Protein AF-A0A3B9V6D8-F1 (afdb_monomer_lite)

Secondary structure (DSSP, 8-state):
--EEEEE--SHHHHHHHHHTGGG-SEEEEE-SSGGGT--

Foldseek 3Di:
DAEEEDEQPAPVSVVVCVVCVVVHPYYHYDYPDPVRVVD

pLDDT: mean 89.51, std 10.13, range [57.16, 97.31]

Structure (mmCIF, N/CA/C/O backbone):
data_AF-A0A3B9V6D8-F1
#
_entry.id   AF-A0A3B9V6D8-F1
#
loop_
_atom_site.group_PDB
_atom_site.id
_atom_site.type_symbol
_atom_site.label_atom_id
_atom_site.label_alt_id
_atom_site.label_comp_id
_atom_site.label_asym_id
_atom_site.label_entity_id
_atom_site.label_seq_id
_atom_site.pdbx_PDB_ins_code
_atom_site.Cartn_x
_atom_site.Cartn_y
_atom_site.Cartn_z
_atom_site.occupancy
_atom_site.B_iso_or_equiv
_atom_site.auth_seq_id
_atom_site.auth_comp_id
_atom_site.auth_asym_id
_atom_site.auth_atom_id
_atom_site.pdbx_PDB_model_num
ATOM 1 N N . MET A 1 1 ? -5.540 11.938 13.498 1.00 76.00 1 MET A N 1
ATOM 2 C CA . MET A 1 1 ? -4.442 10.953 13.549 1.00 76.00 1 MET A CA 1
ATOM 3 C C . MET A 1 1 ? -3.306 11.466 12.659 1.00 76.00 1 MET A C 1
ATOM 5 O O . MET A 1 1 ? -3.391 12.601 12.195 1.00 76.00 1 MET A O 1
ATOM 9 N N . ALA A 1 2 ? -2.230 10.702 12.453 1.00 91.75 2 ALA A N 1
ATOM 10 C CA . ALA A 1 2 ? -1.1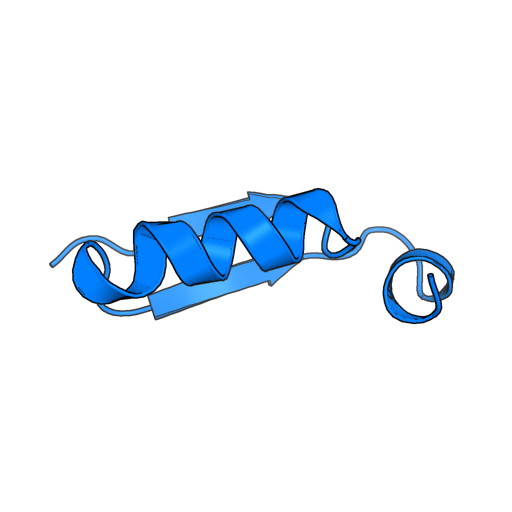91 11.053 11.479 1.00 91.75 2 ALA A CA 1
ATOM 11 C C . ALA A 1 2 ? -1.557 10.544 10.069 1.00 91.75 2 ALA A C 1
ATOM 13 O O . ALA A 1 2 ? -2.396 9.654 9.928 1.00 91.75 2 ALA A O 1
ATOM 14 N N . ASN A 1 3 ? -0.896 11.089 9.043 1.00 96.00 3 ASN A N 1
ATOM 15 C CA . ASN A 1 3 ? -0.949 10.585 7.667 1.00 96.00 3 ASN A CA 1
ATOM 16 C C . ASN A 1 3 ? 0.388 9.931 7.306 1.00 96.00 3 ASN A C 1
ATOM 18 O O . ASN A 1 3 ? 1.436 10.383 7.772 1.00 96.00 3 ASN A O 1
ATOM 22 N N . LEU A 1 4 ? 0.354 8.924 6.435 1.00 96.19 4 LEU A N 1
ATOM 23 C CA . LEU A 1 4 ? 1.539 8.211 5.956 1.00 96.19 4 LEU A CA 1
ATOM 24 C C . LEU A 1 4 ? 1.676 8.350 4.434 1.00 96.19 4 LEU A C 1
ATOM 26 O O . LEU A 1 4 ? 0.697 8.211 3.705 1.00 96.19 4 LEU A O 1
ATOM 30 N N . SER A 1 5 ? 2.897 8.590 3.953 1.00 96.38 5 SER A N 1
ATOM 31 C CA . SER A 1 5 ? 3.252 8.457 2.533 1.00 96.38 5 SER A CA 1
ATOM 32 C C . SER A 1 5 ? 4.276 7.341 2.372 1.00 96.38 5 SER A C 1
ATOM 34 O O . SER A 1 5 ? 5.297 7.341 3.058 1.00 96.38 5 SER A O 1
ATOM 36 N N . ILE A 1 6 ? 4.008 6.421 1.450 1.00 94.62 6 ILE A N 1
ATOM 37 C CA . ILE A 1 6 ? 4.886 5.312 1.073 1.00 94.62 6 ILE A CA 1
ATOM 38 C C . ILE A 1 6 ? 5.373 5.562 -0.355 1.00 94.62 6 ILE A C 1
ATOM 40 O O . ILE A 1 6 ? 4.570 5.836 -1.245 1.00 94.62 6 ILE A O 1
ATOM 44 N N . ILE A 1 7 ? 6.687 5.476 -0.569 1.00 93.19 7 ILE A N 1
ATOM 45 C CA . ILE A 1 7 ? 7.293 5.525 -1.904 1.00 93.19 7 ILE A CA 1
ATOM 46 C C . ILE A 1 7 ? 7.520 4.085 -2.373 1.00 93.19 7 ILE A C 1
ATOM 48 O O . ILE A 1 7 ? 8.209 3.325 -1.695 1.00 93.19 7 ILE A O 1
ATOM 52 N N . GLY A 1 8 ? 6.930 3.733 -3.514 1.00 90.56 8 GLY A N 1
ATOM 53 C CA . GLY A 1 8 ? 6.838 2.378 -4.056 1.00 90.56 8 GLY A CA 1
ATOM 54 C C . GLY A 1 8 ? 5.444 1.791 -3.826 1.00 90.56 8 GLY A C 1
ATOM 55 O O . GLY A 1 8 ? 5.079 1.492 -2.690 1.00 90.56 8 GLY A O 1
ATOM 56 N N . ALA A 1 9 ? 4.666 1.625 -4.900 1.00 89.94 9 ALA A N 1
ATOM 57 C CA . ALA A 1 9 ? 3.287 1.114 -4.856 1.00 89.94 9 ALA A CA 1
ATOM 58 C C . ALA A 1 9 ? 3.147 -0.369 -5.253 1.00 89.94 9 ALA A C 1
ATOM 60 O O . ALA A 1 9 ? 2.036 -0.896 -5.250 1.00 89.94 9 ALA A O 1
ATOM 61 N N . GLY A 1 10 ? 4.259 -1.056 -5.538 1.00 88.50 10 GLY A N 1
ATOM 62 C CA . GLY A 1 10 ? 4.253 -2.485 -5.861 1.00 88.50 10 GLY A CA 1
ATOM 63 C C . GLY A 1 10 ? 3.810 -3.372 -4.688 1.00 88.50 10 GLY A C 1
ATOM 64 O O . GLY A 1 10 ? 3.432 -2.886 -3.616 1.00 88.50 10 GLY A O 1
ATOM 65 N N . ALA A 1 11 ? 3.907 -4.694 -4.861 1.00 90.81 11 ALA A N 1
ATOM 66 C CA . ALA A 1 11 ? 3.364 -5.691 -3.929 1.00 90.81 11 ALA A CA 1
ATOM 67 C C . ALA A 1 11 ? 3.644 -5.407 -2.437 1.00 90.81 11 ALA A C 1
ATOM 69 O O . ALA A 1 11 ? 2.752 -5.531 -1.597 1.00 90.81 11 ALA A O 1
ATOM 70 N N . TRP A 1 12 ? 4.864 -4.987 -2.088 1.00 91.94 12 TRP A N 1
ATOM 71 C CA . TRP A 1 12 ? 5.246 -4.726 -0.694 1.00 91.94 12 TRP A CA 1
ATOM 72 C C . TRP A 1 12 ? 4.763 -3.375 -0.169 1.00 91.94 12 TRP A C 1
ATOM 74 O O . TRP A 1 12 ? 4.372 -3.289 0.992 1.00 91.94 12 TRP A O 1
ATOM 84 N N . GLY A 1 13 ? 4.751 -2.335 -1.007 1.00 93.19 13 GLY A N 1
ATOM 85 C CA . GLY A 1 13 ? 4.209 -1.030 -0.629 1.00 93.19 13 GLY A CA 1
ATOM 86 C C . GLY A 1 13 ? 2.712 -1.118 -0.361 1.00 93.19 13 GLY A C 1
ATOM 87 O O . GLY A 1 13 ? 2.226 -0.656 0.674 1.00 93.19 13 GLY A O 1
ATOM 88 N N . SER A 1 14 ? 2.001 -1.819 -1.245 1.00 92.81 14 SER A N 1
ATOM 89 C CA . SER A 1 14 ? 0.578 -2.109 -1.095 1.00 92.81 14 SER A CA 1
ATOM 90 C C . SER A 1 14 ? 0.298 -2.966 0.145 1.00 92.81 14 SER A C 1
ATOM 92 O O . SER A 1 14 ? -0.523 -2.574 0.976 1.00 92.81 14 SER A O 1
ATOM 94 N N . ALA A 1 15 ? 1.030 -4.067 0.359 1.00 95.00 15 ALA A N 1
ATOM 95 C CA . ALA A 1 15 ? 0.879 -4.895 1.562 1.00 95.00 15 ALA A CA 1
ATOM 96 C C . ALA A 1 15 ? 1.130 -4.109 2.863 1.00 95.00 15 ALA A C 1
ATOM 98 O O . ALA A 1 15 ? 0.373 -4.240 3.826 1.00 95.00 15 ALA A O 1
ATOM 99 N N . LEU A 1 16 ? 2.156 -3.251 2.881 1.00 95.56 16 LEU A N 1
ATOM 100 C CA . LEU A 1 16 ? 2.467 -2.395 4.024 1.00 95.56 16 LEU A CA 1
ATOM 101 C C . LEU A 1 16 ? 1.345 -1.386 4.303 1.00 95.56 16 LEU A C 1
ATOM 103 O O . LEU A 1 16 ? 0.980 -1.188 5.460 1.00 95.56 16 LEU A O 1
ATOM 107 N N . SER A 1 17 ? 0.766 -0.780 3.261 1.00 95.69 17 SER A N 1
ATOM 108 C CA . SER A 1 17 ? -0.358 0.149 3.425 1.00 95.69 17 SER A CA 1
ATOM 109 C C . SER A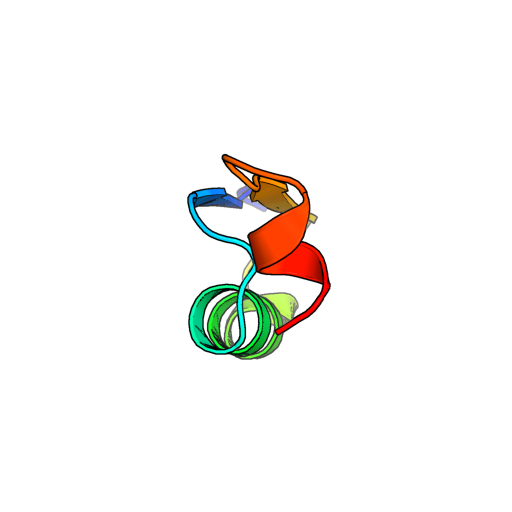 1 17 ? -1.588 -0.520 4.042 1.00 95.69 17 SER A C 1
ATOM 111 O O . SER A 1 17 ? -2.230 0.063 4.911 1.00 95.69 17 SER A O 1
ATOM 113 N N . ILE A 1 18 ? -1.873 -1.771 3.671 1.00 95.75 18 ILE A N 1
ATOM 114 C CA . ILE A 1 18 ? -2.980 -2.545 4.240 1.00 95.75 18 ILE A CA 1
ATOM 115 C C . ILE A 1 18 ? -2.703 -2.845 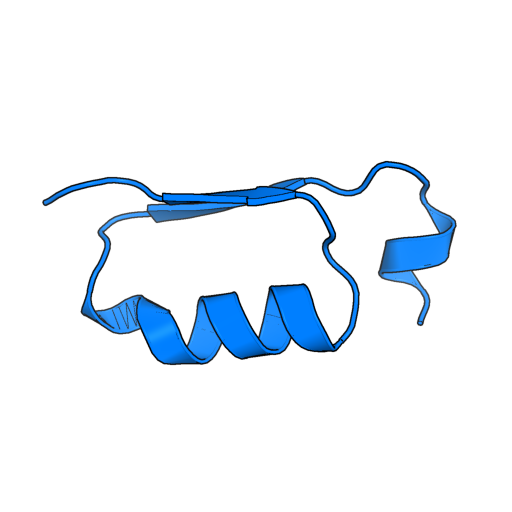5.714 1.00 95.75 18 ILE A C 1
ATOM 117 O O . ILE A 1 18 ? -3.553 -2.577 6.564 1.00 95.75 18 ILE A O 1
ATOM 121 N N . ALA A 1 19 ? -1.500 -3.333 6.028 1.00 97.12 19 ALA A N 1
ATOM 122 C CA . ALA A 1 19 ? -1.098 -3.66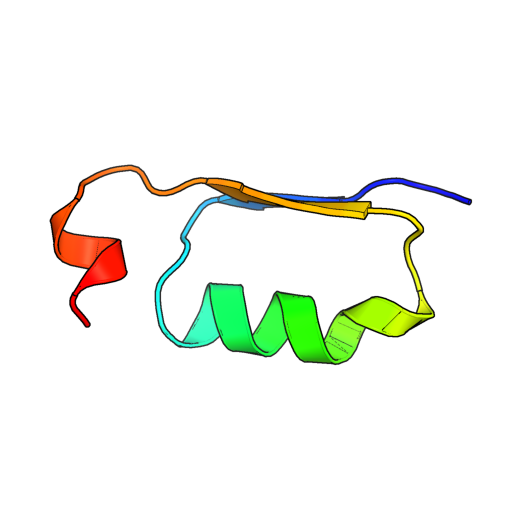5 7.395 1.00 97.12 19 ALA A CA 1
ATOM 123 C C . ALA A 1 19 ? -1.150 -2.459 8.350 1.00 97.12 19 ALA A C 1
ATOM 125 O O . ALA A 1 19 ? -1.342 -2.628 9.552 1.00 97.12 19 ALA A O 1
ATOM 126 N N . LEU A 1 20 ? -0.984 -1.242 7.825 1.00 96.44 20 LEU A N 1
ATOM 127 C CA . LEU A 1 20 ? -0.997 -0.006 8.603 1.00 96.44 20 LEU A CA 1
ATOM 128 C C . LEU A 1 20 ? -2.326 0.761 8.535 1.00 96.44 20 LEU A C 1
ATOM 130 O O . LEU A 1 20 ? -2.425 1.804 9.178 1.00 96.44 20 LEU A O 1
ATOM 134 N N . SER A 1 21 ? -3.335 0.266 7.815 1.00 95.62 21 SER A N 1
ATOM 135 C CA . SER A 1 21 ? -4.582 1.000 7.534 1.00 95.62 21 SER A CA 1
ATOM 136 C C . SER A 1 21 ? -5.329 1.480 8.784 1.00 95.62 21 SER A C 1
ATOM 138 O O . SER A 1 21 ? -5.806 2.609 8.798 1.00 95.62 21 SER A O 1
ATOM 140 N N . ASP A 1 22 ? -5.332 0.700 9.865 1.00 97.06 22 ASP A N 1
ATOM 141 C CA . ASP A 1 22 ? -5.989 1.085 11.124 1.00 97.06 22 ASP A CA 1
ATOM 142 C C . ASP A 1 22 ? -5.182 2.095 11.965 1.00 97.06 22 ASP A C 1
ATOM 144 O O . ASP A 1 22 ? -5.678 2.629 12.956 1.00 97.06 22 ASP A O 1
ATOM 148 N N . ASN A 1 23 ? -3.923 2.361 11.600 1.00 96.88 23 ASN A N 1
ATOM 149 C CA . ASN A 1 23 ? -3.019 3.223 12.368 1.00 96.88 23 ASN A CA 1
ATOM 150 C C . ASN A 1 23 ? -2.998 4.676 11.858 1.00 96.88 23 ASN A C 1
ATOM 152 O O . ASN A 1 23 ? -2.497 5.564 12.553 1.00 96.88 23 ASN A O 1
ATOM 156 N N . PHE A 1 24 ? -3.505 4.933 10.648 1.00 97.00 24 PHE A N 1
ATOM 157 C CA . PHE A 1 24 ? -3.413 6.231 9.974 1.00 97.00 24 PHE A CA 1
ATOM 158 C C . PHE A 1 24 ? -4.744 6.614 9.322 1.00 97.00 24 PHE A C 1
ATOM 160 O O . PHE A 1 24 ? -5.421 5.770 8.752 1.00 97.00 24 PHE A O 1
ATOM 167 N N . ASP A 1 25 ? -5.086 7.908 9.331 1.00 96.38 25 ASP A N 1
ATOM 168 C CA . ASP A 1 25 ? -6.338 8.385 8.712 1.00 96.38 25 ASP A CA 1
ATOM 169 C C . ASP A 1 25 ? -6.299 8.245 7.182 1.00 96.38 25 ASP A C 1
ATOM 171 O O . ASP A 1 25 ? -7.311 7.972 6.534 1.00 96.38 25 ASP A O 1
ATOM 175 N N . LYS A 1 26 ? -5.121 8.486 6.593 1.00 96.50 26 LYS A N 1
ATOM 176 C CA . LYS A 1 26 ? -4.861 8.357 5.158 1.00 96.50 26 LYS A CA 1
ATOM 177 C C . LYS A 1 26 ? -3.454 7.839 4.909 1.00 96.50 26 LYS A C 1
ATOM 179 O O . LYS A 1 26 ? -2.483 8.336 5.490 1.00 96.50 26 LYS A O 1
ATOM 184 N N . ILE A 1 27 ? -3.362 6.900 3.974 1.00 97.31 27 ILE A N 1
ATOM 185 C CA . ILE A 1 27 ? -2.106 6.376 3.448 1.00 97.31 27 ILE A CA 1
ATOM 186 C C . ILE A 1 27 ? -2.056 6.687 1.953 1.00 97.31 27 ILE A C 1
ATOM 188 O O . ILE A 1 27 ? -2.971 6.333 1.212 1.00 97.31 27 ILE A O 1
ATOM 192 N N . TYR A 1 28 ? -0.997 7.368 1.519 1.00 95.44 28 TYR A N 1
ATOM 193 C CA . TYR A 1 28 ? -0.725 7.649 0.112 1.00 95.44 28 TYR A CA 1
ATOM 194 C C . TYR A 1 28 ? 0.375 6.711 -0.380 1.00 95.44 28 TYR A C 1
ATOM 196 O O . TYR A 1 28 ? 1.449 6.662 0.222 1.00 95.44 28 TYR A O 1
ATOM 204 N N . LEU A 1 29 ? 0.128 6.000 -1.479 1.00 94.12 29 LEU A N 1
ATOM 205 C CA . LEU A 1 29 ? 1.167 5.264 -2.192 1.00 94.12 29 LEU A CA 1
ATOM 206 C C . LEU A 1 29 ? 1.582 6.051 -3.426 1.00 94.12 29 LEU A C 1
ATOM 208 O O . LEU A 1 29 ? 0.746 6.424 -4.246 1.00 94.12 29 LEU A O 1
ATOM 212 N N . HIS A 1 30 ? 2.881 6.289 -3.544 1.00 93.69 30 HIS A N 1
ATOM 213 C CA . HIS A 1 30 ? 3.482 6.952 -4.691 1.00 93.69 30 HIS A CA 1
ATOM 214 C C . HIS A 1 30 ? 4.219 5.909 -5.509 1.00 93.69 30 HIS A C 1
ATOM 216 O O . HIS A 1 30 ? 5.071 5.200 -4.978 1.00 93.69 30 HIS A O 1
ATOM 222 N N . THR A 1 31 ? 3.914 5.829 -6.795 1.00 91.06 31 THR A N 1
ATOM 223 C CA . THR A 1 31 ? 4.722 5.064 -7.740 1.00 91.06 31 THR A CA 1
ATOM 224 C C . THR A 1 31 ? 5.702 5.990 -8.451 1.00 91.06 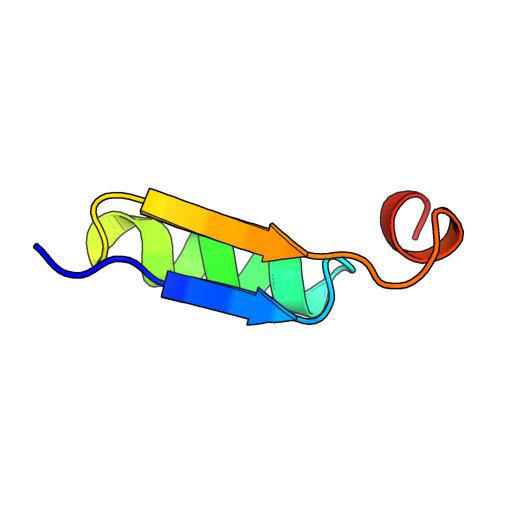31 THR A C 1
ATOM 226 O O . THR A 1 31 ? 5.395 7.157 -8.701 1.00 91.06 31 THR A O 1
ATOM 229 N N . TYR A 1 32 ? 6.892 5.479 -8.755 1.00 85.31 32 TYR A N 1
ATOM 230 C CA . TYR A 1 32 ? 7.875 6.194 -9.560 1.00 85.31 32 TYR A CA 1
ATOM 231 C C . TYR A 1 32 ? 7.652 5.986 -11.067 1.00 85.31 32 TYR A C 1
ATOM 233 O O . TYR A 1 32 ? 7.940 6.882 -11.859 1.00 85.31 32 TYR A O 1
ATOM 241 N N . ALA A 1 33 ? 7.125 4.827 -11.469 1.00 83.44 33 ALA A N 1
ATOM 242 C CA . ALA A 1 33 ? 6.876 4.480 -12.863 1.00 83.44 33 ALA A CA 1
ATOM 243 C C . ALA A 1 33 ? 5.613 3.626 -12.985 1.00 83.44 33 ALA A C 1
ATOM 245 O O . ALA A 1 33 ? 5.407 2.723 -12.188 1.00 83.44 33 ALA A O 1
ATOM 246 N N . GLU A 1 34 ? 4.818 3.850 -14.032 1.00 76.12 34 GLU A N 1
ATOM 247 C CA . GLU A 1 34 ? 3.543 3.149 -14.262 1.00 76.12 34 GLU A CA 1
ATOM 248 C C . GLU A 1 34 ? 3.669 1.614 -14.191 1.00 76.12 34 GLU A C 1
ATOM 250 O O . GLU A 1 34 ? 2.791 0.947 -13.652 1.00 76.12 34 GLU A O 1
ATOM 255 N N . ALA A 1 35 ? 4.818 1.067 -14.601 1.00 78.38 35 ALA A N 1
ATOM 256 C CA . ALA A 1 35 ? 5.138 -0.357 -14.507 1.00 78.38 35 ALA A CA 1
ATOM 257 C C . ALA A 1 35 ? 5.095 -0.942 -13.075 1.00 78.38 35 ALA A C 1
ATOM 259 O O . ALA A 1 35 ? 4.911 -2.143 -12.928 1.00 78.38 35 ALA A O 1
ATOM 260 N N . GLU A 1 36 ? 5.251 -0.140 -12.017 1.00 71.44 36 GLU A N 1
ATOM 261 C CA . GLU A 1 36 ? 5.097 -0.605 -10.624 1.00 71.44 36 GLU A CA 1
ATOM 262 C C . GLU A 1 36 ? 3.631 -0.811 -10.214 1.00 71.44 36 GLU A C 1
ATOM 264 O O . GLU A 1 36 ? 3.376 -1.434 -9.186 1.00 71.44 36 GLU A O 1
ATOM 269 N N . ILE A 1 37 ? 2.673 -0.262 -10.967 1.00 66.88 37 ILE A N 1
ATOM 270 C CA . ILE A 1 37 ? 1.240 -0.491 -10.735 1.00 66.88 37 ILE A CA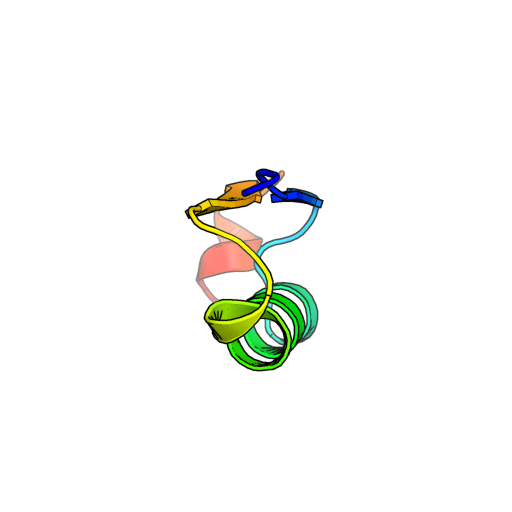 1
ATOM 271 C C . ILE A 1 37 ? 0.819 -1.847 -11.330 1.00 66.88 37 ILE A C 1
ATOM 273 O O . ILE A 1 37 ? -0.125 -2.467 -10.847 1.00 66.88 37 ILE A O 1
ATOM 277 N N . GLU A 1 38 ? 1.518 -2.314 -12.369 1.00 63.47 38 GLU A N 1
ATOM 278 C CA . GLU A 1 38 ? 1.154 -3.507 -13.149 1.00 63.47 38 GLU A CA 1
ATOM 279 C C . GLU A 1 38 ? 1.759 -4.827 -12.630 1.00 63.47 38 GLU A C 1
ATOM 281 O O . GLU A 1 38 ? 1.444 -5.891 -13.168 1.00 63.47 38 GLU A O 1
ATOM 286 N N . THR A 1 39 ? 2.618 -4.777 -11.605 1.00 57.16 39 THR A N 1
ATOM 287 C CA . THR A 1 39 ? 3.247 -5.954 -10.963 1.00 57.16 39 THR A CA 1
ATOM 288 C C . THR A 1 39 ? 2.482 -6.454 -9.749 1.00 57.16 39 THR A C 1
ATOM 290 O O . THR A 1 39 ? 2.276 -7.684 -9.657 1.00 57.16 39 THR A O 1
#

Radius of gyration: 10.17 Å; chains: 1; bounding box: 14×17×28 Å

Sequence (39 aa):
MANLSIIGAGAWGSALSIALSDNFDKIYLHTYAEAEIET